Protein AF-A0A7C2GZI8-F1 (afdb_monomer_lite)

pLDDT: mean 91.55, std 10.83, range [41.81, 98.62]

Structure (mmCIF, N/CA/C/O backbone):
data_AF-A0A7C2GZI8-F1
#
_entry.id   AF-A0A7C2GZI8-F1
#
loop_
_atom_site.group_PDB
_atom_site.id
_atom_site.type_symbol
_atom_site.label_atom_id
_atom_site.label_alt_id
_atom_site.label_comp_id
_atom_site.label_asym_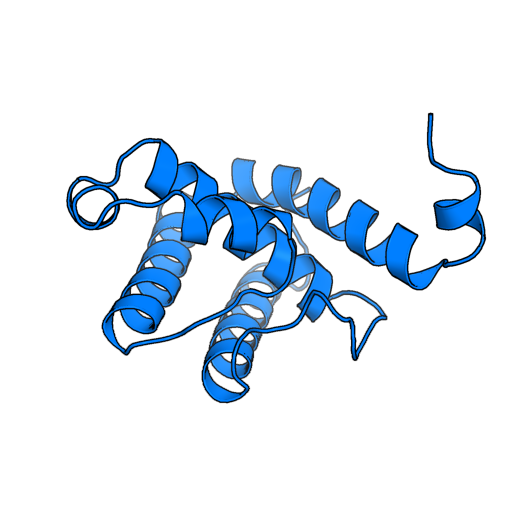id
_atom_site.label_entity_id
_atom_site.label_seq_id
_atom_site.pdbx_PDB_ins_code
_atom_site.Cartn_x
_atom_site.Cartn_y
_atom_site.Cartn_z
_atom_site.occupancy
_atom_site.B_iso_or_equiv
_atom_site.auth_seq_id
_atom_site.auth_comp_id
_atom_site.auth_asym_id
_atom_site.auth_atom_id
_atom_site.pdbx_PDB_model_num
ATOM 1 N N . MET A 1 1 ? 1.484 16.765 -18.007 1.00 41.81 1 MET A N 1
ATOM 2 C CA . MET A 1 1 ? 2.690 16.538 -18.825 1.00 41.81 1 MET A CA 1
ATOM 3 C C . MET A 1 1 ? 3.296 15.256 -18.277 1.00 41.81 1 MET A C 1
ATOM 5 O O . MET A 1 1 ? 3.624 15.247 -17.102 1.00 41.81 1 MET A O 1
ATOM 9 N N . LEU A 1 2 ? 3.247 14.149 -19.024 1.00 50.00 2 LEU A N 1
ATOM 10 C CA . LEU A 1 2 ? 3.944 12.918 -18.630 1.00 50.00 2 LEU A CA 1
ATOM 11 C C . LEU A 1 2 ? 5.432 13.176 -18.857 1.00 50.00 2 LEU A C 1
ATOM 13 O O . LEU A 1 2 ? 5.789 13.591 -19.959 1.00 50.00 2 LEU A O 1
ATOM 17 N N . ASP A 1 3 ? 6.240 13.007 -17.815 1.00 60.75 3 ASP A N 1
ATOM 18 C CA . ASP A 1 3 ? 7.681 13.250 -17.857 1.00 60.75 3 ASP A CA 1
ATOM 19 C C . ASP A 1 3 ? 8.340 12.425 -18.972 1.00 60.75 3 ASP A C 1
ATOM 21 O O . ASP A 1 3 ? 7.978 11.266 -19.194 1.00 60.75 3 ASP A O 1
ATOM 25 N N . GLU A 1 4 ? 9.306 13.006 -19.682 1.00 55.62 4 GLU A N 1
ATOM 26 C CA . GLU A 1 4 ? 10.031 12.326 -20.770 1.00 55.62 4 GLU A CA 1
ATOM 27 C C . GLU A 1 4 ? 10.778 11.078 -20.239 1.00 55.62 4 GLU A C 1
ATOM 29 O O . GLU A 1 4 ? 10.921 10.083 -20.949 1.00 55.62 4 GLU A O 1
ATOM 34 N N . GLU A 1 5 ? 11.146 11.075 -18.950 1.00 55.75 5 GLU A N 1
ATOM 35 C CA . GLU A 1 5 ? 11.684 9.916 -18.217 1.00 55.75 5 GLU A CA 1
ATOM 36 C C . GLU A 1 5 ? 10.671 8.774 -18.032 1.00 55.75 5 GLU A C 1
ATOM 38 O O . GLU A 1 5 ? 11.045 7.602 -18.007 1.00 55.75 5 GLU A O 1
ATOM 43 N N . LEU A 1 6 ? 9.369 9.063 -17.959 1.00 57.16 6 LEU A N 1
ATOM 44 C CA . LEU A 1 6 ? 8.350 8.020 -17.812 1.00 57.16 6 LEU A CA 1
ATOM 45 C C . LEU A 1 6 ? 8.157 7.225 -19.113 1.00 57.16 6 LEU A C 1
ATOM 47 O O . LEU A 1 6 ? 7.778 6.053 -19.081 1.00 57.16 6 LEU A O 1
ATOM 51 N N . ARG A 1 7 ? 8.442 7.843 -20.269 1.00 55.84 7 ARG A N 1
ATOM 52 C CA . ARG A 1 7 ? 8.412 7.163 -21.576 1.00 55.84 7 ARG A CA 1
ATOM 53 C C . ARG A 1 7 ? 9.538 6.145 -21.731 1.00 55.84 7 ARG A C 1
ATOM 55 O O . ARG A 1 7 ? 9.356 5.166 -22.451 1.00 55.84 7 ARG A O 1
ATOM 62 N N . SER A 1 8 ? 10.680 6.357 -21.076 1.00 64.75 8 SER A N 1
ATOM 63 C CA . SER A 1 8 ? 11.843 5.469 -21.180 1.00 64.75 8 SER A CA 1
ATOM 64 C C . SER A 1 8 ? 11.786 4.270 -20.224 1.00 64.75 8 SER A C 1
ATOM 66 O O . SER A 1 8 ? 12.569 3.334 -20.389 1.00 64.75 8 SER A O 1
ATOM 68 N N . SER A 1 9 ? 10.815 4.225 -19.298 1.00 78.38 9 SER A N 1
ATOM 69 C CA . SER A 1 9 ? 10.569 3.080 -18.410 1.00 78.38 9 SER A CA 1
ATOM 70 C C . SER A 1 9 ? 9.130 2.547 -18.532 1.00 78.38 9 SER A C 1
ATOM 72 O O . SER A 1 9 ? 8.252 2.901 -17.740 1.00 78.38 9 SER A O 1
ATOM 74 N N . PRO A 1 10 ? 8.863 1.626 -19.481 1.00 83.38 10 PRO A N 1
ATOM 75 C CA . PRO A 1 10 ? 7.547 1.002 -19.643 1.00 83.38 10 PRO A CA 1
ATOM 76 C C . PRO A 1 10 ? 7.016 0.333 -18.368 1.00 83.38 10 PRO A C 1
ATOM 78 O O . PRO A 1 10 ? 5.807 0.274 -18.155 1.00 83.38 10 PRO A O 1
ATOM 81 N N . GLY A 1 11 ? 7.912 -0.169 -17.512 1.00 86.44 11 GLY A N 1
ATOM 82 C CA . GLY A 1 11 ? 7.537 -0.762 -16.230 1.00 86.44 11 GLY A CA 1
ATOM 83 C C . GLY A 1 11 ? 7.021 0.266 -15.225 1.00 86.44 11 GLY A C 1
ATOM 84 O O . GLY A 1 11 ? 6.051 -0.012 -14.523 1.00 86.44 11 GLY A O 1
ATOM 85 N N . GLU A 1 12 ? 7.625 1.453 -15.192 1.00 87.81 12 GLU A N 1
ATOM 86 C CA . GLU A 1 12 ? 7.213 2.538 -14.300 1.00 87.81 12 GLU A CA 1
ATOM 87 C C . GLU A 1 12 ? 5.887 3.154 -14.749 1.00 87.81 12 GLU A C 1
ATOM 89 O O . GLU A 1 12 ? 4.970 3.328 -13.945 1.00 87.81 12 GLU A O 1
ATOM 94 N N . LEU A 1 13 ? 5.729 3.359 -16.060 1.00 88.88 13 LEU A N 1
ATOM 95 C CA . LEU A 1 13 ? 4.452 3.760 -16.642 1.00 88.88 13 LEU A CA 1
ATOM 96 C C . LEU A 1 13 ? 3.349 2.740 -16.325 1.00 88.88 13 LEU A C 1
ATOM 98 O O . LEU A 1 13 ? 2.252 3.130 -15.934 1.00 88.88 13 LEU A O 1
ATOM 102 N N . ALA A 1 14 ? 3.629 1.439 -16.459 1.00 89.56 14 ALA A N 1
ATOM 103 C CA . ALA A 1 14 ? 2.665 0.391 -16.131 1.00 89.56 14 ALA A CA 1
ATOM 10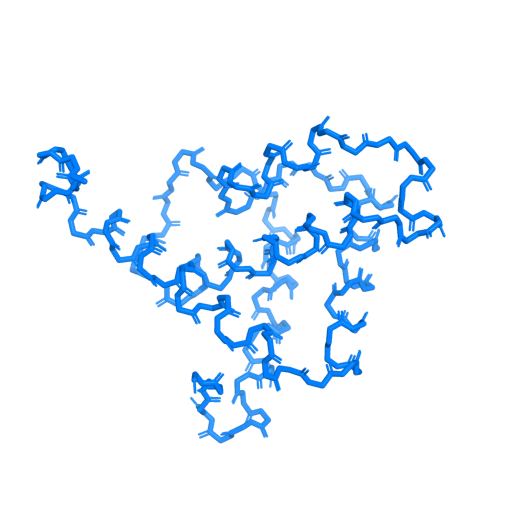4 C C . ALA A 1 14 ? 2.305 0.376 -14.637 1.00 89.56 14 ALA A C 1
ATOM 106 O O . ALA A 1 14 ? 1.138 0.182 -14.302 1.00 89.56 14 ALA A O 1
ATOM 107 N N . ARG A 1 15 ? 3.278 0.602 -13.742 1.00 92.62 15 ARG A N 1
ATOM 108 C CA . ARG A 1 15 ? 3.051 0.707 -12.292 1.00 92.62 15 ARG A CA 1
ATOM 109 C C . ARG A 1 15 ? 2.105 1.861 -11.967 1.00 92.62 15 ARG A C 1
ATOM 111 O O . ARG A 1 15 ? 1.107 1.636 -11.287 1.00 92.62 15 ARG A O 1
ATOM 118 N N . ILE A 1 16 ? 2.388 3.051 -12.496 1.00 91.94 16 ILE A N 1
ATOM 119 C CA . ILE A 1 16 ? 1.560 4.248 -12.299 1.00 91.94 16 ILE A CA 1
ATOM 120 C C . ILE A 1 16 ? 0.169 4.041 -12.904 1.00 91.94 16 ILE A C 1
ATOM 122 O O . ILE A 1 16 ? -0.832 4.245 -12.229 1.00 91.94 16 ILE A O 1
ATOM 126 N N . ALA A 1 17 ? 0.077 3.554 -14.142 1.00 93.25 17 ALA A N 1
ATOM 127 C CA . ALA A 1 17 ? -1.211 3.315 -14.789 1.00 93.25 17 ALA A CA 1
ATOM 128 C C . ALA A 1 17 ? -2.072 2.300 -14.021 1.00 93.25 17 ALA A C 1
ATOM 130 O O . ALA A 1 17 ? -3.271 2.515 -13.853 1.00 93.25 17 ALA A O 1
ATOM 131 N N . LEU A 1 18 ? -1.480 1.205 -13.530 1.00 94.69 18 LEU A N 1
ATOM 132 C CA . LEU A 1 18 ? -2.199 0.237 -12.704 1.00 94.69 18 LEU A CA 1
ATOM 133 C C . LEU A 1 18 ? -2.645 0.854 -11.380 1.00 94.69 18 LEU A C 1
ATOM 135 O O . LEU A 1 18 ? -3.797 0.659 -11.008 1.00 94.69 18 LEU A O 1
ATOM 139 N N . HIS A 1 19 ? -1.783 1.611 -10.701 1.00 96.38 19 HIS A N 1
ATOM 140 C CA . HIS A 1 19 ? -2.157 2.331 -9.485 1.00 96.38 19 HIS A CA 1
ATOM 141 C C . HIS A 1 19 ? -3.423 3.180 -9.714 1.00 96.38 19 HIS A C 1
ATOM 143 O O . HIS A 1 19 ? -4.431 2.984 -9.031 1.00 96.38 19 HIS A O 1
ATOM 149 N N . GLU A 1 20 ? -3.425 4.018 -10.755 1.00 96.50 20 GLU A N 1
ATOM 150 C CA . GLU A 1 20 ? -4.571 4.872 -11.092 1.00 96.50 20 GLU A CA 1
ATOM 151 C C . GLU A 1 20 ? -5.826 4.063 -11.458 1.00 96.50 20 GLU A C 1
ATOM 153 O O . GLU A 1 20 ? -6.935 4.385 -11.029 1.00 96.50 20 GLU A O 1
ATOM 158 N N . LEU A 1 21 ? -5.681 2.963 -12.206 1.00 95.31 21 LEU A N 1
ATOM 159 C CA . LEU A 1 21 ? -6.801 2.066 -12.514 1.00 95.31 21 LEU A CA 1
ATOM 160 C C . LEU A 1 21 ? -7.421 1.465 -11.244 1.00 95.31 21 LEU A C 1
ATOM 162 O O . LEU A 1 21 ? -8.643 1.326 -11.147 1.00 95.31 21 LEU A O 1
ATOM 166 N N . PHE A 1 22 ? -6.605 1.131 -10.245 1.00 96.25 22 PHE A N 1
ATOM 167 C CA . PHE A 1 22 ? -7.096 0.555 -8.998 1.00 96.25 22 PHE A CA 1
ATOM 168 C C . PHE A 1 22 ? -7.788 1.571 -8.080 1.00 96.25 22 PHE A C 1
ATOM 170 O O . PHE A 1 22 ? -8.610 1.147 -7.264 1.00 96.25 22 PHE A O 1
ATOM 177 N N . HIS A 1 23 ? -7.623 2.883 -8.278 1.00 97.62 23 HIS A N 1
ATOM 178 C CA . HIS A 1 23 ? -8.521 3.866 -7.659 1.00 97.62 23 HIS A CA 1
ATOM 179 C C . HIS A 1 23 ? -9.969 3.719 -8.153 1.00 97.62 23 HIS A C 1
ATOM 181 O O . HIS A 1 23 ? -10.908 3.801 -7.353 1.00 97.62 23 HIS A O 1
ATOM 187 N N . PHE A 1 24 ? -10.179 3.423 -9.442 1.00 95.81 24 PHE A N 1
ATOM 188 C CA . PHE A 1 24 ? -11.519 3.139 -9.973 1.00 95.81 24 PHE A CA 1
ATOM 189 C C . PHE A 1 24 ? -12.099 1.840 -9.402 1.00 95.81 24 PHE A C 1
ATOM 191 O O . PHE A 1 24 ? -13.301 1.776 -9.112 1.00 95.81 24 PHE A O 1
ATOM 198 N N . ALA A 1 25 ? -11.242 0.840 -9.170 1.00 95.06 25 ALA A N 1
ATOM 199 C CA . ALA A 1 25 ? -11.622 -0.382 -8.472 1.00 95.06 25 ALA A CA 1
ATOM 200 C C . ALA A 1 25 ? -12.011 -0.118 -7.021 1.00 95.06 25 ALA A C 1
ATOM 202 O O . ALA A 1 25 ? -13.071 -0.564 -6.573 1.00 95.06 25 ALA A O 1
ATOM 203 N N . TRP A 1 26 ? -11.214 0.676 -6.308 1.00 96.69 26 TRP A N 1
ATOM 204 C CA . TRP A 1 26 ? -11.461 1.032 -4.919 1.00 96.69 26 TRP A CA 1
ATOM 205 C C . TRP A 1 26 ? -12.854 1.631 -4.725 1.00 96.69 26 TRP A C 1
ATOM 207 O O . TRP A 1 26 ? -13.601 1.181 -3.850 1.00 96.69 26 TRP A O 1
ATOM 217 N N . VAL A 1 27 ? -13.262 2.587 -5.570 1.00 95.69 27 VAL A N 1
ATOM 218 C CA . VAL A 1 27 ? -14.582 3.238 -5.458 1.00 95.69 27 VAL A CA 1
ATOM 219 C C . VAL A 1 27 ? -15.763 2.302 -5.759 1.00 95.69 27 VAL A C 1
ATOM 221 O O . VAL A 1 27 ? -16.861 2.548 -5.258 1.00 95.69 27 VAL A O 1
ATOM 224 N N . ARG A 1 28 ? -15.539 1.193 -6.475 1.00 94.12 28 ARG A N 1
ATOM 225 C CA . ARG A 1 28 ? -16.550 0.164 -6.793 1.00 94.12 28 ARG A CA 1
ATOM 226 C C . ARG A 1 28 ? -16.569 -1.022 -5.828 1.00 94.12 28 ARG A C 1
ATOM 228 O O . ARG A 1 28 ? -17.503 -1.823 -5.860 1.00 94.12 28 ARG A O 1
ATOM 235 N N . MET A 1 29 ? -15.565 -1.149 -4.963 1.00 93.88 29 MET A N 1
ATOM 236 C CA . MET A 1 29 ? -15.565 -2.150 -3.897 1.00 93.88 29 MET A CA 1
ATOM 237 C C . MET A 1 29 ? -16.698 -1.903 -2.901 1.00 93.88 29 MET A C 1
ATOM 239 O O . MET A 1 29 ? -16.999 -0.766 -2.526 1.00 93.88 29 MET A O 1
ATOM 243 N N . SER A 1 30 ? -17.278 -2.993 -2.410 1.00 94.19 30 SER A N 1
ATOM 244 C CA . SER A 1 30 ? -18.205 -2.963 -1.287 1.00 94.19 30 SER A CA 1
ATOM 245 C C . SER A 1 30 ? -17.508 -2.457 -0.020 1.00 94.19 30 SER A C 1
ATOM 247 O O . SER A 1 30 ? -16.298 -2.610 0.179 1.00 94.19 30 SER A O 1
ATOM 249 N N . ASN A 1 31 ? -18.297 -1.915 0.909 1.00 94.81 31 ASN A N 1
ATOM 250 C CA . ASN A 1 31 ? -17.782 -1.516 2.220 1.00 94.81 31 ASN A CA 1
ATOM 251 C C . ASN A 1 31 ? -17.156 -2.690 2.985 1.00 94.81 31 ASN A C 1
ATOM 253 O O . ASN A 1 31 ? -16.243 -2.476 3.780 1.00 94.81 31 ASN A O 1
ATOM 257 N N . GLN A 1 32 ? -17.630 -3.919 2.754 1.00 95.62 32 GLN A N 1
ATOM 258 C CA . GLN A 1 32 ? -17.073 -5.107 3.390 1.00 95.62 32 GLN A CA 1
ATOM 259 C C . GLN A 1 32 ? -15.660 -5.409 2.885 1.00 95.62 32 GLN A C 1
ATOM 261 O O . GLN A 1 32 ? -14.762 -5.620 3.696 1.00 95.62 32 GLN A O 1
ATOM 266 N N . GLU A 1 33 ? -15.442 -5.360 1.571 1.00 96.06 33 GLU A N 1
ATOM 267 C CA . GLU A 1 33 ? -14.118 -5.572 0.978 1.00 96.06 33 GLU A CA 1
ATOM 268 C C . GLU A 1 33 ? -13.130 -4.501 1.457 1.00 96.06 33 GLU A C 1
ATOM 270 O O . GLU A 1 33 ? -12.060 -4.845 1.960 1.00 96.06 33 GLU A O 1
ATOM 275 N N . ARG A 1 34 ? -13.518 -3.216 1.420 1.00 97.31 34 ARG A N 1
ATOM 276 C CA . ARG A 1 34 ? -12.663 -2.122 1.919 1.00 97.31 34 ARG A CA 1
ATOM 277 C C . ARG A 1 34 ? -12.294 -2.302 3.389 1.00 97.31 34 ARG A C 1
ATOM 279 O O . ARG A 1 34 ? -11.139 -2.108 3.750 1.00 97.31 34 ARG A O 1
ATOM 286 N N . ARG A 1 35 ? -13.253 -2.698 4.235 1.00 97.00 35 ARG A N 1
ATOM 287 C CA . ARG A 1 35 ? -12.995 -2.975 5.657 1.00 97.00 35 ARG A CA 1
ATOM 288 C C . ARG A 1 35 ? -12.072 -4.171 5.860 1.00 97.00 35 ARG A C 1
ATOM 290 O O . ARG A 1 35 ? -11.247 -4.133 6.762 1.00 97.00 35 ARG A O 1
ATOM 297 N N . SER A 1 36 ? -12.185 -5.210 5.034 1.00 98.06 36 SER A N 1
ATOM 298 C CA . SER A 1 36 ? -11.292 -6.370 5.131 1.00 98.06 36 SER A CA 1
ATOM 299 C C . SER A 1 36 ? -9.845 -6.022 4.759 1.00 98.06 36 SER A C 1
ATOM 301 O O . SER A 1 36 ? -8.925 -6.468 5.440 1.00 98.06 36 SER A O 1
ATOM 303 N N . TRP A 1 37 ? -9.643 -5.168 3.747 1.00 98.44 37 TRP A N 1
ATOM 304 C CA . TRP A 1 37 ? -8.322 -4.629 3.415 1.00 98.44 37 TRP A CA 1
ATOM 305 C C . TRP A 1 37 ? -7.785 -3.729 4.533 1.00 98.44 37 TRP A C 1
ATOM 307 O O . TRP A 1 37 ? -6.652 -3.882 4.979 1.00 98.44 37 TRP A O 1
ATOM 317 N N . GLU A 1 38 ? -8.626 -2.825 5.037 1.00 98.44 38 GLU A N 1
ATOM 318 C CA . GLU A 1 38 ? -8.291 -1.941 6.153 1.00 98.44 38 GLU A CA 1
ATOM 319 C C . GLU A 1 38 ? -7.840 -2.722 7.394 1.00 98.44 38 GLU A C 1
ATOM 321 O O . GLU A 1 38 ? -6.869 -2.343 8.044 1.00 98.44 38 GLU A O 1
ATOM 326 N N . GLU A 1 39 ? -8.522 -3.820 7.715 1.00 98.19 39 GLU A N 1
ATOM 327 C CA . GLU A 1 39 ? -8.165 -4.673 8.844 1.00 98.19 39 GLU A CA 1
ATOM 328 C C . GLU A 1 39 ? -6.848 -5.420 8.620 1.00 98.19 39 GLU A C 1
ATOM 330 O O . GLU A 1 39 ? -6.043 -5.528 9.542 1.00 98.19 39 GLU A O 1
ATOM 335 N N . LEU A 1 40 ? -6.583 -5.893 7.397 1.00 98.56 40 LEU A N 1
ATOM 336 C CA . LEU A 1 40 ? -5.286 -6.471 7.050 1.00 98.56 40 LEU A CA 1
ATOM 337 C C . LEU A 1 40 ? -4.156 -5.468 7.315 1.00 98.56 40 LEU A C 1
ATOM 339 O O . LEU A 1 40 ? -3.232 -5.777 8.064 1.00 98.56 40 LEU A O 1
ATOM 343 N N . VAL A 1 41 ? -4.257 -4.262 6.755 1.00 98.06 41 VAL A N 1
ATOM 344 C CA . VAL A 1 41 ? -3.227 -3.225 6.905 1.00 98.06 41 VAL A CA 1
ATOM 345 C C . VAL A 1 41 ? -3.082 -2.794 8.367 1.00 98.06 41 VAL A C 1
ATOM 347 O O . VAL A 1 41 ? -1.964 -2.678 8.866 1.00 98.06 41 VAL A O 1
ATOM 350 N N . ARG A 1 42 ? -4.193 -2.630 9.098 1.00 97.75 42 ARG A N 1
ATOM 351 C CA . ARG A 1 42 ? -4.167 -2.320 10.535 1.00 97.75 42 ARG A CA 1
ATOM 352 C C . ARG A 1 42 ? -3.384 -3.364 11.325 1.00 97.75 42 ARG A C 1
ATOM 354 O O . ARG A 1 42 ? -2.523 -2.987 12.115 1.00 97.75 42 ARG A O 1
ATOM 361 N N . ARG A 1 43 ? -3.659 -4.656 11.118 1.00 97.62 43 ARG A N 1
ATOM 362 C CA . ARG A 1 43 ? -2.940 -5.739 11.809 1.00 97.62 43 ARG A CA 1
ATOM 363 C C . ARG A 1 43 ? -1.449 -5.722 11.492 1.00 97.62 43 ARG A C 1
ATOM 365 O O . ARG A 1 43 ? -0.654 -5.898 12.406 1.00 97.62 43 ARG A O 1
ATOM 372 N N . GLN A 1 44 ? -1.079 -5.471 10.236 1.00 97.88 44 GLN A N 1
ATOM 373 C CA . GLN A 1 44 ? 0.325 -5.369 9.831 1.00 97.88 44 GLN A CA 1
ATOM 374 C C . GLN A 1 44 ? 1.034 -4.225 10.561 1.00 97.88 44 GLN A C 1
ATOM 376 O O . GLN A 1 44 ? 2.082 -4.445 11.163 1.00 97.88 44 GLN A O 1
ATOM 381 N N . LEU A 1 45 ? 0.440 -3.028 10.593 1.00 95.88 45 LEU A N 1
ATOM 382 C CA . LEU A 1 45 ? 1.018 -1.888 11.311 1.00 95.88 45 LEU A CA 1
ATOM 383 C C . LEU A 1 45 ? 1.117 -2.132 12.822 1.00 95.88 45 LEU A C 1
ATOM 385 O O . LEU A 1 45 ? 2.137 -1.814 13.426 1.00 95.88 45 LEU A O 1
ATOM 389 N N . LEU A 1 46 ? 0.095 -2.739 13.436 1.00 95.19 46 LEU A N 1
ATOM 390 C CA . LEU A 1 46 ? 0.132 -3.118 14.856 1.00 95.19 46 LEU A CA 1
ATOM 391 C C . LEU A 1 46 ? 1.216 -4.163 15.156 1.00 95.19 46 LEU A C 1
ATOM 393 O O . LEU A 1 46 ? 1.782 -4.156 16.245 1.00 95.19 46 LEU A O 1
ATOM 397 N N . ALA A 1 47 ? 1.520 -5.036 14.195 1.00 96.25 47 ALA A N 1
ATOM 398 C CA . ALA A 1 47 ? 2.599 -6.015 14.279 1.00 96.25 47 ALA A CA 1
ATOM 399 C C . ALA A 1 47 ? 3.987 -5.436 13.934 1.00 96.25 47 ALA A C 1
ATOM 401 O O . ALA A 1 47 ? 4.965 -6.181 13.910 1.00 96.25 47 ALA A O 1
ATOM 402 N N . GLY A 1 48 ? 4.088 -4.126 13.680 1.00 95.38 48 GLY A N 1
ATOM 403 C CA . GLY A 1 48 ? 5.351 -3.444 1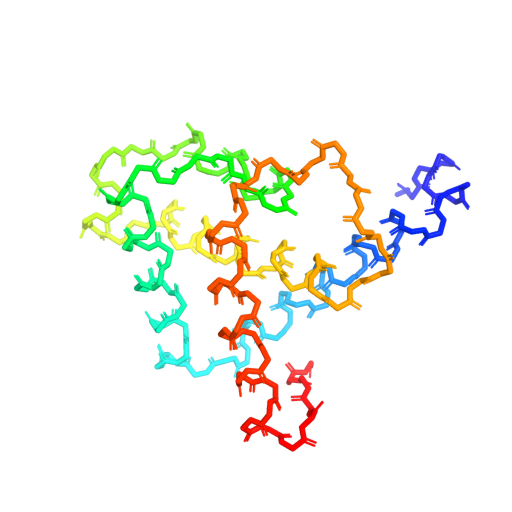3.406 1.00 95.38 48 GLY A CA 1
ATOM 404 C C . GLY A 1 48 ? 5.796 -3.486 11.944 1.00 95.38 48 GLY A C 1
ATOM 405 O O . GLY A 1 48 ? 6.983 -3.325 11.675 1.00 95.38 48 GLY A O 1
ATOM 406 N N . ALA A 1 49 ? 4.879 -3.703 10.994 1.00 95.69 49 ALA A N 1
ATOM 407 C CA . ALA A 1 49 ? 5.196 -3.546 9.578 1.00 95.69 49 ALA A CA 1
ATOM 408 C C . ALA A 1 49 ? 5.705 -2.130 9.280 1.00 95.69 49 ALA A C 1
ATOM 410 O O . ALA A 1 49 ? 5.125 -1.138 9.725 1.00 95.69 49 ALA A O 1
ATOM 411 N N . SER A 1 50 ? 6.776 -2.061 8.492 1.00 93.44 50 SER A N 1
ATOM 412 C CA . SER A 1 50 ? 7.378 -0.818 8.020 1.00 93.44 50 SER A CA 1
ATOM 413 C C . SER A 1 50 ? 7.533 -0.836 6.504 1.00 93.44 50 SER A C 1
ATOM 415 O O . SER A 1 50 ? 7.640 -1.908 5.900 1.00 93.44 50 SER A O 1
ATOM 417 N N . GLY A 1 51 ? 7.528 0.353 5.905 1.00 96.62 51 GLY A N 1
ATOM 418 C CA . GLY A 1 51 ? 7.569 0.526 4.461 1.00 96.62 51 GLY A CA 1
ATOM 419 C C . GLY A 1 51 ? 6.244 0.208 3.767 1.00 96.62 51 GLY A C 1
ATOM 420 O O . GLY A 1 51 ? 5.289 -0.293 4.363 1.00 96.62 51 GLY A O 1
ATOM 421 N N . GLU A 1 52 ? 6.195 0.491 2.473 1.00 97.94 52 GLU A N 1
ATOM 422 C CA . GLU A 1 52 ? 5.032 0.307 1.615 1.00 97.94 52 GLU A CA 1
ATOM 423 C C . GLU A 1 52 ? 5.416 -0.272 0.242 1.00 97.94 52 GLU A C 1
ATOM 425 O O . GLU A 1 52 ? 6.552 -0.677 -0.018 1.00 97.94 52 GLU A O 1
ATOM 430 N N . LEU A 1 53 ? 4.416 -0.429 -0.627 1.00 97.56 53 LEU A N 1
ATOM 431 C CA . LEU A 1 53 ? 4.575 -0.946 -1.992 1.00 97.56 53 LEU A CA 1
ATOM 432 C C . LEU A 1 53 ? 4.552 0.158 -3.061 1.00 97.56 53 LEU A C 1
ATOM 434 O O . LEU A 1 53 ? 4.437 -0.142 -4.248 1.00 97.56 53 LEU A O 1
ATOM 438 N N . GLY A 1 54 ? 4.671 1.414 -2.644 1.00 96.12 54 GLY A N 1
ATOM 439 C CA . GLY A 1 54 ? 4.723 2.586 -3.507 1.00 96.12 54 GLY A CA 1
ATOM 440 C C . GLY A 1 54 ? 4.834 3.869 -2.684 1.00 96.12 54 GLY A C 1
ATOM 441 O O . GLY A 1 54 ? 4.533 3.895 -1.486 1.00 96.12 54 GLY A O 1
ATOM 442 N N . TRP A 1 55 ? 5.304 4.945 -3.318 1.00 94.69 55 TRP A N 1
ATOM 443 C CA . TRP A 1 55 ? 5.518 6.221 -2.625 1.00 94.69 55 TRP A CA 1
ATOM 444 C C . TRP A 1 55 ? 4.228 6.885 -2.151 1.00 94.69 55 TRP A C 1
ATOM 446 O O . TRP A 1 55 ? 4.238 7.579 -1.134 1.00 94.69 55 TRP A O 1
ATOM 456 N N . SER A 1 56 ? 3.116 6.674 -2.854 1.00 95.44 56 SER A N 1
ATOM 457 C CA . SER A 1 56 ? 1.841 7.306 -2.511 1.00 95.44 56 SER A CA 1
ATOM 458 C C . SER A 1 56 ? 1.332 6.846 -1.135 1.00 95.44 56 SER A C 1
ATOM 460 O O . SER A 1 56 ? 0.897 7.675 -0.320 1.00 95.44 56 SER A O 1
ATOM 462 N N . ALA A 1 57 ? 1.451 5.545 -0.849 1.00 97.88 57 ALA A N 1
ATOM 463 C CA . ALA A 1 57 ? 1.124 4.947 0.432 1.00 97.88 57 ALA A CA 1
ATOM 464 C C . ALA A 1 57 ? 2.184 5.272 1.486 1.00 97.88 57 ALA A C 1
ATOM 466 O O . ALA A 1 57 ? 1.811 5.649 2.596 1.00 97.88 57 ALA A O 1
ATOM 467 N N . GLU A 1 58 ? 3.477 5.202 1.143 1.00 97.88 58 GLU A N 1
ATOM 468 C CA . GLU A 1 58 ? 4.588 5.515 2.058 1.00 97.88 58 GLU A CA 1
ATOM 469 C C . GLU A 1 58 ? 4.452 6.937 2.627 1.00 97.88 58 GLU A C 1
ATOM 471 O O . GLU A 1 58 ? 4.469 7.140 3.840 1.00 97.88 58 GLU A O 1
ATOM 476 N N . GLN A 1 59 ? 4.214 7.935 1.771 1.00 97.31 59 GLN A N 1
ATOM 477 C CA . GLN A 1 59 ? 4.034 9.323 2.206 1.00 97.31 59 GLN A CA 1
ATOM 478 C C . GLN A 1 59 ? 2.850 9.487 3.162 1.00 97.31 59 GLN A C 1
ATOM 480 O O . GLN A 1 59 ? 2.921 10.255 4.125 1.00 97.31 59 GLN A O 1
ATOM 485 N N . ARG A 1 60 ? 1.750 8.766 2.919 1.00 98.00 60 ARG A N 1
ATOM 486 C CA . ARG A 1 60 ? 0.576 8.829 3.793 1.00 98.00 60 ARG A CA 1
ATOM 487 C C . ARG A 1 60 ? 0.802 8.086 5.098 1.00 98.00 60 ARG A C 1
ATOM 489 O O . ARG A 1 60 ? 0.376 8.609 6.122 1.00 98.00 60 ARG A O 1
ATOM 496 N N . LEU A 1 61 ? 1.500 6.949 5.072 1.00 97.38 61 LEU A N 1
ATOM 497 C CA . LEU A 1 61 ? 1.924 6.215 6.264 1.00 97.38 61 LEU A CA 1
ATOM 498 C C . LEU A 1 61 ? 2.754 7.116 7.182 1.00 97.38 61 LEU A C 1
ATOM 500 O O . LEU A 1 61 ? 2.424 7.260 8.356 1.00 97.38 61 LEU A O 1
ATOM 504 N N . LEU A 1 62 ? 3.762 7.797 6.629 1.00 96.56 62 LEU A N 1
ATOM 505 C CA . LEU A 1 62 ? 4.620 8.731 7.368 1.00 96.56 62 LEU A CA 1
ATOM 506 C C . LEU A 1 62 ? 3.854 9.941 7.935 1.00 96.56 62 LEU A C 1
ATOM 508 O O . LEU A 1 62 ? 4.262 10.519 8.940 1.00 96.56 62 LEU A O 1
ATOM 512 N N . ALA A 1 63 ? 2.736 10.329 7.315 1.00 96.25 63 ALA A N 1
ATOM 513 C CA . ALA A 1 63 ? 1.887 11.431 7.770 1.00 96.25 63 ALA A CA 1
ATOM 514 C C . ALA A 1 63 ? 0.814 11.021 8.804 1.00 96.25 63 ALA A C 1
ATOM 516 O O . ALA A 1 63 ? 0.094 11.897 9.322 1.00 96.25 63 ALA A O 1
ATOM 517 N N . LEU A 1 64 ? 0.668 9.719 9.088 1.00 96.44 64 LEU A N 1
ATOM 518 C CA . LEU A 1 64 ? -0.268 9.218 10.092 1.00 96.44 64 LEU A CA 1
ATOM 519 C C . LEU A 1 64 ? 0.195 9.575 11.501 1.00 96.44 64 LEU A C 1
ATOM 521 O O . LEU A 1 64 ? 1.366 9.485 11.860 1.00 96.44 64 LEU A O 1
ATOM 525 N N . ARG A 1 65 ? -0.774 9.927 12.340 1.00 94.88 65 ARG A N 1
ATOM 526 C CA . ARG A 1 65 ? -0.603 10.017 13.788 1.00 94.88 65 ARG A CA 1
ATOM 527 C C . ARG A 1 65 ? -1.170 8.755 14.435 1.00 94.88 65 ARG A C 1
ATOM 529 O O . ARG A 1 65 ? -2.140 8.204 13.915 1.00 94.88 65 ARG A O 1
ATOM 536 N N . PRO A 1 66 ? -0.689 8.351 15.623 1.00 89.69 66 PRO A N 1
ATOM 537 C CA . PRO A 1 66 ? -1.205 7.165 16.313 1.00 89.69 66 PRO A CA 1
ATOM 538 C C . PRO A 1 66 ? -2.738 7.138 16.478 1.00 89.69 66 PRO A C 1
ATOM 540 O O . PRO A 1 66 ? -3.364 6.088 16.356 1.00 89.69 66 PRO A O 1
ATOM 543 N N . ALA A 1 67 ? -3.366 8.299 16.694 1.00 93.19 67 ALA A N 1
ATOM 544 C CA . ALA A 1 67 ? -4.819 8.411 16.842 1.00 93.19 67 ALA A CA 1
ATOM 545 C C . ALA A 1 67 ? -5.609 8.196 15.532 1.00 93.19 67 ALA A C 1
ATOM 547 O O . ALA A 1 67 ? -6.784 7.828 15.589 1.00 93.19 67 ALA A O 1
ATOM 548 N N . ASP A 1 68 ? -4.992 8.405 14.361 1.00 95.81 68 ASP A N 1
ATOM 549 C CA . ASP A 1 68 ? -5.676 8.345 13.063 1.00 95.81 68 ASP A CA 1
ATOM 550 C C . ASP A 1 68 ? -6.230 6.942 12.775 1.00 95.81 68 ASP A C 1
ATOM 552 O O . ASP A 1 68 ? -7.363 6.810 12.302 1.00 95.81 68 ASP A O 1
ATOM 556 N N . THR A 1 69 ? -5.466 5.900 13.121 1.00 92.50 69 THR A N 1
ATOM 557 C CA . THR A 1 69 ? -5.832 4.490 12.916 1.00 92.50 69 THR A CA 1
ATOM 558 C C . THR A 1 69 ? -7.047 4.079 13.747 1.00 92.50 69 THR A C 1
ATOM 560 O O . THR A 1 69 ? -7.943 3.402 13.238 1.00 92.50 69 THR A O 1
ATOM 563 N N . GLY A 1 70 ? -7.100 4.502 15.017 1.00 90.19 70 GLY A N 1
ATOM 564 C CA . GLY A 1 70 ? -8.189 4.168 15.942 1.00 90.19 70 GLY A CA 1
ATOM 565 C C . GLY A 1 70 ? -9.472 4.957 15.673 1.00 90.19 70 GLY A C 1
ATOM 566 O O . GLY A 1 70 ? -10.565 4.401 15.721 1.00 90.19 70 GLY A O 1
ATOM 567 N N . GLN A 1 71 ? -9.350 6.239 15.320 1.00 93.56 71 GLN A N 1
ATOM 568 C CA . GLN A 1 71 ? -10.496 7.099 14.990 1.00 93.56 71 GLN A CA 1
ATOM 569 C C . GLN A 1 71 ? -10.986 6.919 13.551 1.00 93.56 71 GLN A C 1
ATOM 571 O O . GLN A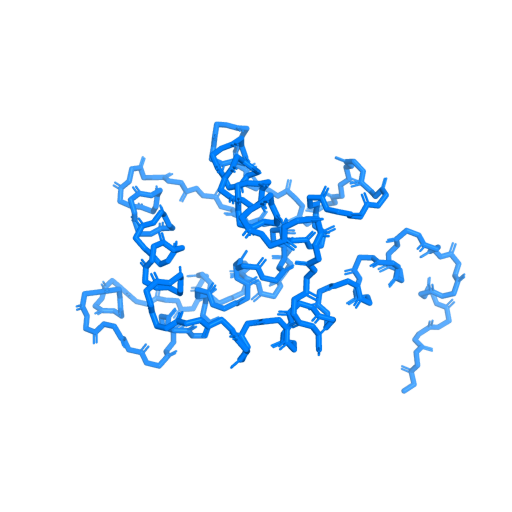 1 71 ? -11.972 7.538 13.143 1.00 93.56 71 GLN A O 1
ATOM 576 N N . ARG A 1 72 ? -10.279 6.105 12.760 1.00 95.00 72 ARG A N 1
ATOM 577 C CA . ARG A 1 72 ? -10.541 5.904 11.337 1.00 95.00 72 ARG A CA 1
ATOM 578 C C . ARG A 1 72 ? -10.651 7.242 10.597 1.00 95.00 72 ARG A C 1
ATOM 580 O O . ARG A 1 72 ? -11.604 7.486 9.842 1.00 95.00 72 ARG A O 1
ATOM 587 N N . SER A 1 73 ? -9.691 8.128 10.862 1.00 97.31 73 SER A N 1
ATOM 588 C CA . SER A 1 73 ? -9.696 9.505 10.368 1.00 97.31 73 SER A CA 1
ATOM 589 C C . SER A 1 73 ? -9.642 9.562 8.838 1.00 97.31 73 SER A C 1
ATOM 591 O O . SER A 1 73 ? -9.461 8.556 8.147 1.00 97.31 73 SER A O 1
ATOM 593 N N . ARG A 1 74 ? -9.796 10.763 8.271 1.00 97.44 74 ARG A N 1
ATOM 594 C CA . ARG A 1 74 ? -9.629 10.954 6.825 1.00 97.44 74 ARG A CA 1
ATOM 595 C C . ARG A 1 74 ? -8.247 10.485 6.350 1.00 97.44 74 ARG A C 1
ATOM 597 O O . ARG A 1 74 ? -8.191 9.751 5.371 1.00 97.44 74 ARG A O 1
ATOM 604 N N . ARG A 1 75 ? -7.182 10.831 7.082 1.00 97.88 75 ARG A N 1
ATOM 605 C CA . ARG A 1 75 ? -5.801 10.440 6.752 1.00 97.88 75 ARG A CA 1
ATOM 606 C C . ARG A 1 75 ? -5.630 8.928 6.734 1.00 97.88 75 ARG A C 1
ATOM 608 O O . ARG A 1 75 ? -5.040 8.393 5.805 1.00 97.88 75 ARG A O 1
ATOM 615 N N . TRP A 1 76 ? -6.215 8.240 7.716 1.00 98.12 76 TRP A N 1
ATOM 616 C CA . TRP A 1 76 ? -6.220 6.780 7.751 1.00 98.12 76 TRP A CA 1
ATOM 617 C C . TRP A 1 76 ? -6.909 6.182 6.522 1.00 98.12 76 TRP A C 1
ATOM 619 O O . TRP A 1 76 ? -6.359 5.303 5.870 1.00 98.12 76 TRP A O 1
ATOM 629 N N . ARG A 1 77 ? -8.095 6.681 6.158 1.00 97.88 77 ARG A N 1
ATOM 630 C CA . ARG A 1 77 ? -8.828 6.171 4.987 1.00 97.88 77 ARG A CA 1
ATOM 631 C C . ARG A 1 77 ? -8.099 6.433 3.669 1.00 97.88 77 ARG A C 1
ATOM 633 O O . ARG A 1 77 ? -8.158 5.586 2.784 1.00 97.88 77 ARG A O 1
ATOM 640 N N . GLU A 1 78 ? -7.437 7.582 3.544 1.00 98.25 78 GLU A N 1
ATOM 641 C CA . GLU A 1 78 ? -6.595 7.909 2.388 1.00 98.25 78 GLU A CA 1
ATOM 642 C C . GLU A 1 78 ? -5.388 6.970 2.319 1.00 98.25 78 GLU A C 1
ATOM 644 O O . GLU A 1 78 ? -5.172 6.355 1.283 1.00 98.25 78 GLU A O 1
ATOM 649 N N . TYR A 1 79 ? -4.667 6.771 3.427 1.00 98.56 79 TYR A N 1
ATOM 650 C CA . TYR A 1 79 ? -3.568 5.805 3.497 1.00 98.56 79 TYR A CA 1
ATOM 651 C C . TYR A 1 79 ? -4.012 4.391 3.097 1.00 98.56 79 TYR A C 1
ATOM 653 O O . TYR A 1 79 ? -3.373 3.761 2.264 1.00 98.56 79 TYR A O 1
ATOM 661 N N . VAL A 1 80 ? -5.130 3.904 3.638 1.00 98.50 80 VAL A N 1
ATOM 662 C CA . VAL A 1 80 ? -5.651 2.563 3.332 1.00 98.50 80 VAL A CA 1
ATOM 663 C C . VAL A 1 80 ? -5.972 2.411 1.839 1.00 98.50 80 VAL A C 1
ATOM 665 O O . VAL A 1 80 ? -5.702 1.355 1.267 1.00 98.50 80 VAL A O 1
ATOM 668 N N . CYS A 1 81 ? -6.524 3.455 1.210 1.00 98.50 81 CYS A N 1
ATOM 669 C CA . CYS A 1 81 ? -6.793 3.488 -0.228 1.00 98.50 81 CYS A CA 1
ATOM 670 C C . CYS A 1 81 ? -5.500 3.439 -1.052 1.00 98.50 81 CYS A C 1
ATOM 672 O O . CYS A 1 81 ? -5.398 2.617 -1.958 1.00 98.50 81 CYS A O 1
ATOM 674 N N . GLU A 1 82 ? -4.507 4.271 -0.737 1.00 98.56 82 GLU A N 1
ATOM 675 C CA . GLU A 1 82 ? -3.231 4.239 -1.467 1.00 98.56 82 GLU A CA 1
ATOM 676 C C . GLU A 1 82 ? -2.490 2.928 -1.266 1.00 98.56 82 GLU A C 1
ATOM 678 O O . GLU A 1 82 ? -2.004 2.337 -2.220 1.00 98.56 82 GLU A O 1
ATOM 683 N N . SER A 1 83 ? -2.469 2.424 -0.031 1.00 98.56 83 SER A N 1
ATOM 684 C CA . SER A 1 83 ? -1.862 1.141 0.306 1.00 98.56 83 SER A CA 1
ATOM 685 C C . SER A 1 83 ? -2.456 0.012 -0.541 1.00 98.56 83 SER A C 1
ATOM 687 O O . SER A 1 83 ? -1.727 -0.861 -1.014 1.00 98.56 83 SER A O 1
ATOM 689 N N . PHE A 1 84 ? -3.771 0.051 -0.795 1.00 98.62 84 PHE A N 1
ATOM 690 C CA . PHE A 1 84 ? -4.437 -0.861 -1.726 1.00 98.62 84 PHE A CA 1
ATOM 691 C C . PHE A 1 84 ? -3.964 -0.673 -3.172 1.00 98.62 84 PHE A C 1
ATOM 693 O O . PHE A 1 84 ? -3.602 -1.657 -3.820 1.00 98.62 84 PHE A O 1
ATOM 700 N N . CYS A 1 85 ? -3.962 0.562 -3.676 1.00 98.25 85 CYS A N 1
ATOM 701 C CA . CYS A 1 85 ? -3.648 0.857 -5.077 1.00 98.25 85 CYS A CA 1
ATOM 702 C C . CYS A 1 85 ? -2.178 0.552 -5.407 1.00 98.25 85 CYS A C 1
ATOM 704 O O . CYS A 1 85 ? -1.902 -0.124 -6.399 1.00 98.25 85 CYS A O 1
ATOM 706 N N . ASP A 1 86 ? -1.248 0.919 -4.524 1.00 98.06 86 ASP A N 1
ATOM 707 C CA . ASP A 1 86 ? 0.173 0.570 -4.621 1.00 98.06 86 ASP A CA 1
ATOM 708 C C . ASP A 1 86 ? 0.389 -0.947 -4.557 1.00 98.06 86 ASP A C 1
ATOM 710 O O . ASP A 1 86 ? 1.102 -1.522 -5.385 1.00 98.06 86 ASP A O 1
ATOM 714 N N . ALA A 1 87 ? -0.277 -1.639 -3.624 1.00 98.06 87 ALA A N 1
ATOM 715 C CA . ALA A 1 87 ? -0.178 -3.093 -3.535 1.00 98.06 87 ALA A CA 1
ATOM 716 C C . ALA A 1 87 ? -0.726 -3.793 -4.786 1.00 98.06 87 ALA A C 1
ATOM 718 O O . ALA A 1 87 ? -0.169 -4.806 -5.217 1.00 98.06 87 ALA A O 1
ATOM 719 N N . ALA A 1 88 ? -1.794 -3.268 -5.385 1.00 96.19 88 ALA A N 1
ATOM 720 C CA . ALA A 1 88 ? -2.347 -3.784 -6.627 1.00 96.19 88 ALA A CA 1
ATOM 721 C C . ALA A 1 88 ? -1.412 -3.528 -7.819 1.00 96.19 88 ALA A C 1
ATOM 723 O O . ALA A 1 88 ? -1.143 -4.462 -8.581 1.00 96.19 88 ALA A O 1
ATOM 724 N N . GLY A 1 89 ? -0.845 -2.321 -7.928 1.00 95.31 89 GLY A N 1
ATOM 725 C CA . GLY A 1 89 ? 0.180 -1.980 -8.916 1.00 95.31 89 GLY A CA 1
ATOM 726 C C . GLY A 1 89 ? 1.401 -2.898 -8.828 1.00 95.31 89 GLY A C 1
ATOM 727 O O . GLY A 1 89 ? 1.859 -3.425 -9.841 1.00 95.31 89 GLY A O 1
ATOM 728 N N . TRP A 1 90 ? 1.868 -3.200 -7.615 1.00 96.06 90 TRP A N 1
ATOM 729 C CA . TRP A 1 90 ? 2.926 -4.186 -7.378 1.00 96.06 90 TRP A CA 1
ATOM 730 C C . TRP A 1 90 ? 2.507 -5.627 -7.727 1.00 96.06 90 TRP A C 1
ATOM 732 O O . TRP A 1 90 ? 3.282 -6.388 -8.311 1.00 96.06 90 TRP A O 1
ATOM 742 N N . CYS A 1 91 ? 1.290 -6.037 -7.358 1.00 95.38 91 CYS A N 1
ATOM 743 C CA . CYS A 1 91 ? 0.825 -7.419 -7.506 1.00 95.38 91 CYS A CA 1
ATOM 744 C C . CYS A 1 91 ? 0.571 -7.804 -8.971 1.00 95.38 91 CYS A C 1
ATOM 746 O O . CYS A 1 91 ? 0.947 -8.905 -9.393 1.00 95.38 91 CYS A O 1
ATOM 748 N N . PHE A 1 92 ? -0.073 -6.907 -9.724 1.00 92.62 92 PHE A N 1
ATOM 749 C CA . PHE A 1 92 ? -0.516 -7.132 -11.102 1.00 92.62 92 PHE A CA 1
ATOM 750 C C . PHE A 1 92 ? 0.399 -6.485 -12.150 1.00 92.62 92 PHE A C 1
ATOM 752 O O . PHE A 1 92 ? 0.263 -6.778 -13.336 1.00 92.62 92 PHE A O 1
ATOM 759 N N . GLY A 1 93 ? 1.346 -5.646 -11.727 1.00 90.88 93 GLY A N 1
ATOM 760 C CA . GLY A 1 93 ? 2.350 -5.046 -12.598 1.00 90.88 93 GLY A CA 1
ATOM 761 C C . GLY A 1 93 ? 3.464 -6.002 -13.022 1.00 90.88 93 GLY A C 1
ATOM 762 O O . GLY A 1 93 ? 3.617 -7.125 -12.529 1.00 90.88 93 GLY A O 1
ATOM 763 N N . CYS A 1 94 ? 4.278 -5.532 -13.967 1.00 87.69 94 CYS A N 1
ATOM 764 C CA . CYS A 1 94 ? 5.420 -6.275 -14.498 1.00 87.69 94 CYS A CA 1
ATOM 765 C C . CYS A 1 94 ? 6.712 -6.075 -13.683 1.00 87.69 94 CYS A C 1
ATOM 767 O O . CYS A 1 94 ? 7.608 -6.921 -13.742 1.00 87.69 94 CYS A O 1
ATOM 769 N N . LEU A 1 95 ? 6.809 -5.004 -12.886 1.00 89.50 95 LEU A N 1
ATOM 770 C CA . LEU A 1 95 ? 7.974 -4.728 -12.048 1.00 89.50 95 LEU A CA 1
ATOM 771 C C . LEU A 1 95 ? 8.030 -5.676 -10.846 1.00 89.50 95 LEU A C 1
ATOM 773 O O . LEU A 1 95 ? 7.133 -5.722 -10.009 1.00 89.50 95 LEU A O 1
ATOM 777 N N . ARG A 1 96 ? 9.125 -6.436 -10.735 1.00 84.19 96 ARG A N 1
ATOM 778 C CA . ARG A 1 96 ? 9.368 -7.341 -9.595 1.00 84.19 96 ARG A CA 1
ATOM 779 C C . ARG A 1 96 ? 10.134 -6.681 -8.455 1.00 84.19 96 ARG A C 1
ATOM 781 O O . ARG A 1 96 ? 9.983 -7.086 -7.305 1.00 84.19 96 ARG A O 1
ATOM 788 N N . ARG A 1 97 ? 10.979 -5.706 -8.782 1.00 87.19 97 ARG A N 1
ATOM 789 C CA . ARG A 1 97 ? 11.807 -4.936 -7.853 1.00 87.19 97 ARG A CA 1
ATOM 790 C C . ARG A 1 97 ? 11.695 -3.472 -8.241 1.00 87.19 97 ARG A C 1
ATOM 792 O O . ARG A 1 97 ? 11.711 -3.163 -9.429 1.00 87.19 97 ARG A O 1
ATOM 799 N N . HIS A 1 98 ? 11.584 -2.611 -7.245 1.00 89.56 98 HIS A N 1
ATOM 800 C CA . HIS A 1 98 ? 11.557 -1.170 -7.419 1.00 89.56 98 HIS A CA 1
ATOM 801 C C . HIS A 1 98 ? 12.040 -0.522 -6.121 1.00 89.56 98 HIS A C 1
ATOM 803 O O . HIS A 1 98 ? 11.827 -1.101 -5.054 1.00 89.56 98 HIS A O 1
ATOM 809 N N . GLY A 1 99 ? 12.684 0.645 -6.200 1.00 88.62 99 GLY A N 1
ATOM 810 C CA . GLY A 1 99 ? 13.161 1.363 -5.008 1.00 88.62 99 GLY A CA 1
ATOM 811 C C . GLY A 1 99 ? 12.025 1.767 -4.064 1.00 88.62 99 GLY A C 1
ATOM 812 O O . GLY A 1 99 ? 12.235 1.932 -2.870 1.00 88.62 99 GLY A O 1
ATOM 813 N N . GLU A 1 100 ? 10.807 1.850 -4.597 1.00 91.69 100 GLU A N 1
ATOM 814 C CA . GLU A 1 100 ? 9.590 2.133 -3.838 1.00 91.69 100 GLU A CA 1
ATOM 815 C C . GLU A 1 100 ? 8.980 0.915 -3.128 1.00 91.69 100 GLU A C 1
ATOM 817 O O . GLU A 1 100 ? 8.016 1.063 -2.387 1.00 91.69 100 GLU A O 1
ATOM 822 N N . PHE A 1 101 ? 9.485 -0.300 -3.368 1.00 95.06 101 PHE A N 1
ATOM 823 C CA . PHE A 1 101 ? 8.953 -1.520 -2.753 1.00 95.06 101 PHE A CA 1
ATOM 824 C C . PHE A 1 101 ? 9.736 -1.849 -1.482 1.00 95.06 101 PHE A C 1
ATOM 826 O O . PHE A 1 101 ? 10.582 -2.750 -1.477 1.00 95.06 101 PHE A O 1
ATOM 833 N N . THR A 1 102 ? 9.449 -1.110 -0.415 1.00 96.62 102 THR A N 1
ATOM 834 C CA . THR A 1 102 ? 10.162 -1.167 0.869 1.00 96.62 102 THR A CA 1
ATOM 835 C C . THR A 1 102 ? 9.501 -2.096 1.886 1.00 96.62 102 THR A C 1
ATOM 837 O O . THR A 1 102 ? 10.183 -2.570 2.788 1.00 96.62 102 THR A O 1
ATOM 840 N N . LEU A 1 103 ? 8.215 -2.429 1.714 1.00 97.31 103 LEU A N 1
ATOM 841 C CA . LEU A 1 103 ? 7.479 -3.316 2.623 1.00 97.31 103 LEU A CA 1
ATOM 842 C C . LEU A 1 103 ? 8.142 -4.698 2.769 1.00 97.31 103 LEU A C 1
ATOM 844 O O . LEU A 1 103 ? 8.501 -5.346 1.779 1.00 97.31 103 LEU A O 1
ATOM 848 N N . ASP A 1 104 ? 8.228 -5.215 3.995 1.00 94.81 104 ASP A N 1
ATOM 849 C CA . ASP A 1 104 ? 8.852 -6.518 4.255 1.00 94.81 104 ASP A CA 1
ATOM 850 C C . ASP A 1 104 ? 8.142 -7.700 3.570 1.00 94.81 104 ASP A C 1
ATOM 852 O O . ASP A 1 104 ? 6.949 -7.691 3.255 1.00 94.81 104 ASP A O 1
ATOM 856 N N . GLY A 1 105 ? 8.912 -8.761 3.305 1.00 94.12 105 GLY A N 1
ATOM 857 C CA . GLY A 1 105 ? 8.468 -9.954 2.568 1.00 94.12 105 GLY A CA 1
ATOM 858 C C . GLY A 1 105 ? 7.180 -10.615 3.094 1.00 94.12 105 GLY A C 1
ATOM 859 O O . GLY A 1 105 ? 6.286 -10.872 2.282 1.00 94.12 105 GLY A O 1
ATOM 860 N N . PRO A 1 106 ? 7.043 -10.873 4.411 1.00 96.00 106 PRO A N 1
ATOM 861 C CA . PRO A 1 106 ? 5.840 -11.492 4.974 1.00 96.00 106 PRO A CA 1
ATOM 862 C C . PRO A 1 106 ? 4.571 -10.661 4.735 1.00 96.00 106 PRO A C 1
ATOM 864 O O . PRO A 1 106 ? 3.572 -11.180 4.236 1.00 96.00 106 PRO A O 1
ATOM 867 N N . TRP A 1 107 ? 4.633 -9.350 4.978 1.00 97.81 107 TRP A N 1
ATOM 868 C CA . TRP A 1 107 ? 3.496 -8.442 4.802 1.00 97.81 107 TRP A CA 1
ATOM 869 C C . TRP A 1 107 ? 3.080 -8.315 3.334 1.00 97.81 107 TRP A C 1
ATOM 871 O O . TRP A 1 107 ? 1.886 -8.316 3.016 1.00 97.81 107 TRP A O 1
ATOM 881 N N . ARG A 1 108 ? 4.059 -8.301 2.418 1.00 96.94 108 ARG A N 1
ATOM 882 C CA . ARG A 1 108 ? 3.813 -8.378 0.969 1.00 96.94 108 ARG A CA 1
ATOM 883 C C . ARG A 1 108 ? 3.077 -9.654 0.579 1.00 96.94 108 ARG A C 1
ATOM 885 O O . ARG A 1 108 ? 2.163 -9.602 -0.245 1.00 96.94 108 ARG A O 1
ATOM 892 N N . ALA A 1 109 ? 3.465 -10.796 1.144 1.00 97.19 109 ALA A N 1
ATOM 893 C CA . ALA A 1 109 ? 2.837 -12.077 0.839 1.00 97.19 109 ALA A CA 1
ATOM 894 C C . ALA A 1 109 ? 1.357 -12.096 1.250 1.00 97.19 109 ALA A C 1
ATOM 896 O O . ALA A 1 109 ? 0.516 -12.523 0.456 1.00 97.19 109 ALA A O 1
ATOM 897 N N . GLU A 1 110 ? 1.022 -11.564 2.427 1.00 98.12 110 GLU A N 1
ATOM 898 C CA . GLU A 1 110 ? -0.369 -11.450 2.881 1.00 98.12 110 GLU A CA 1
ATOM 899 C C . GLU A 1 110 ? -1.202 -10.521 1.988 1.00 98.12 110 GLU A C 1
ATOM 901 O O . GLU A 1 110 ? -2.293 -10.894 1.551 1.00 98.12 110 GLU A O 1
ATOM 906 N N . ARG A 1 111 ? -0.674 -9.337 1.646 1.00 98.31 111 ARG A N 1
ATOM 907 C CA . ARG A 1 111 ? -1.350 -8.397 0.733 1.00 98.31 111 ARG A CA 1
ATOM 908 C C . ARG A 1 111 ? -1.591 -9.021 -0.639 1.00 98.31 111 ARG A C 1
ATOM 910 O O . ARG A 1 111 ? -2.676 -8.893 -1.206 1.00 98.31 111 ARG A O 1
ATOM 917 N N . LYS A 1 112 ? -0.608 -9.768 -1.152 1.00 97.50 112 LYS A N 1
ATOM 918 C CA . LYS A 1 112 ? -0.734 -10.521 -2.405 1.00 97.50 112 LYS A CA 1
ATOM 919 C C . LYS A 1 112 ? -1.829 -11.580 -2.336 1.00 97.50 112 LYS A C 1
ATOM 921 O O . LYS A 1 112 ? -2.573 -11.745 -3.301 1.00 97.50 112 LYS A O 1
ATOM 926 N N . ALA A 1 113 ? -1.897 -12.323 -1.232 1.00 97.88 113 ALA A N 1
ATOM 927 C CA . ALA A 1 113 ? -2.906 -13.354 -1.029 1.00 97.88 113 ALA A CA 1
ATOM 928 C C . ALA A 1 113 ? -4.312 -12.743 -1.035 1.00 97.88 113 ALA A C 1
ATOM 930 O O . ALA A 1 113 ? -5.165 -13.199 -1.797 1.00 97.88 113 ALA A O 1
ATOM 931 N N . TRP A 1 114 ? -4.503 -11.650 -0.293 1.00 98.00 114 TRP A N 1
ATOM 932 C CA . TRP A 1 114 ? -5.768 -10.920 -0.258 1.00 98.00 114 TRP A CA 1
ATOM 933 C C . TRP A 1 114 ? -6.182 -10.425 -1.654 1.00 98.00 114 TRP A C 1
ATOM 935 O O . TRP A 1 114 ? -7.305 -10.667 -2.089 1.00 98.00 114 TRP A O 1
ATOM 945 N N . LEU A 1 115 ? -5.267 -9.804 -2.413 1.00 96.88 115 LEU A N 1
ATOM 946 C CA . LEU A 1 115 ? -5.566 -9.277 -3.756 1.00 96.88 115 LEU A CA 1
ATOM 947 C C . LEU A 1 115 ? -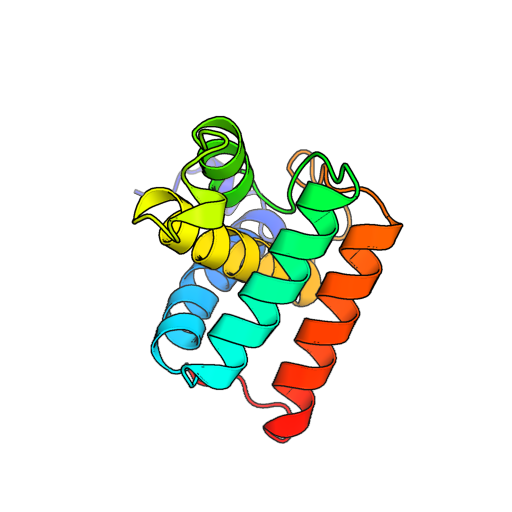5.948 -10.379 -4.748 1.00 96.88 115 LEU A C 1
ATOM 949 O O . LEU A 1 115 ? -6.855 -10.210 -5.564 1.00 96.88 115 LEU A O 1
ATOM 953 N N . ARG A 1 116 ? -5.271 -11.528 -4.677 1.00 94.81 116 ARG A N 1
ATOM 954 C CA . ARG A 1 116 ? -5.596 -12.694 -5.508 1.00 94.81 116 ARG A CA 1
ATOM 955 C C . ARG A 1 116 ? -6.976 -13.247 -5.183 1.00 94.81 116 ARG A C 1
ATOM 957 O O . ARG A 1 116 ? -7.712 -13.604 -6.099 1.00 94.81 116 ARG A O 1
ATOM 964 N N . GLU A 1 117 ? -7.332 -13.306 -3.906 1.00 94.12 117 GLU A N 1
ATOM 965 C CA . GLU A 1 117 ? -8.659 -13.731 -3.473 1.00 94.12 117 GLU A CA 1
ATOM 966 C C . GLU A 1 117 ? -9.752 -12.755 -3.927 1.00 94.12 117 GLU A C 1
ATOM 968 O O . GLU A 1 117 ? -10.752 -13.192 -4.499 1.00 94.12 117 GLU A O 1
ATOM 973 N N . PHE A 1 118 ? -9.519 -11.450 -3.767 1.00 91.94 118 PHE A N 1
ATOM 974 C CA . PHE A 1 118 ? -10.411 -10.386 -4.233 1.00 91.94 118 PHE A CA 1
ATOM 975 C C . PHE A 1 118 ? -10.747 -10.517 -5.726 1.00 91.94 118 PHE A C 1
ATOM 977 O O . PHE A 1 118 ? -11.918 -10.486 -6.106 1.00 91.94 118 PHE A O 1
ATOM 984 N N . VAL A 1 119 ? -9.738 -10.732 -6.574 1.00 89.69 119 VAL A N 1
ATOM 985 C CA . VAL A 1 119 ? -9.935 -10.920 -8.021 1.00 89.69 119 VAL A CA 1
ATOM 986 C C . VAL A 1 119 ? -10.605 -12.262 -8.336 1.00 89.69 119 VAL A C 1
ATOM 988 O O . VAL A 1 119 ? -11.490 -12.339 -9.191 1.00 89.69 119 VAL A O 1
ATOM 991 N N . ARG A 1 120 ? -10.237 -13.334 -7.624 1.00 88.69 120 ARG A N 1
ATOM 992 C CA . ARG A 1 120 ? -10.827 -14.669 -7.808 1.00 88.69 120 ARG A CA 1
ATOM 993 C C . ARG A 1 120 ? -12.332 -14.679 -7.532 1.00 88.69 120 ARG A C 1
ATOM 995 O O . ARG A 1 120 ? -13.071 -15.277 -8.308 1.00 88.69 120 ARG A O 1
ATOM 1002 N N . HIS A 1 121 ? -12.802 -13.999 -6.483 1.00 85.69 121 HIS A N 1
ATOM 1003 C CA . HIS A 1 121 ? -14.237 -13.908 -6.162 1.00 85.69 121 HIS A CA 1
ATOM 1004 C C . HIS A 1 121 ? -15.067 -13.210 -7.246 1.00 85.69 121 HIS A C 1
ATOM 1006 O O . HIS A 1 121 ? -16.290 -13.313 -7.252 1.00 85.69 121 HIS A O 1
ATOM 1012 N N . ARG A 1 122 ? -14.407 -12.542 -8.192 1.00 82.94 122 ARG A N 1
ATOM 1013 C CA . ARG A 1 122 ? -15.023 -11.840 -9.319 1.00 82.94 122 ARG A CA 1
ATOM 1014 C C . ARG 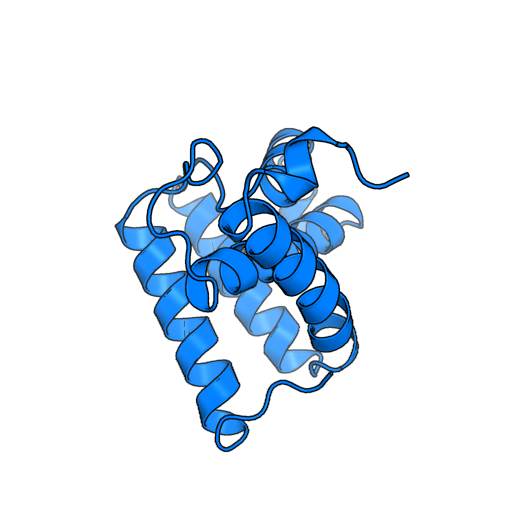A 1 122 ? -14.799 -12.560 -10.650 1.00 82.94 122 ARG A C 1
ATOM 1016 O O . ARG A 1 122 ? -14.870 -11.939 -11.705 1.00 82.94 122 ARG A O 1
ATOM 1023 N N . GLY A 1 123 ? -14.470 -13.854 -10.613 1.00 79.38 123 GLY A N 1
ATOM 1024 C CA . GLY A 1 123 ? -14.202 -14.643 -11.818 1.00 79.38 123 GLY A CA 1
ATOM 1025 C C . GLY A 1 123 ? -12.973 -14.168 -12.598 1.00 79.38 123 GLY A C 1
ATOM 1026 O O . GLY A 1 123 ? -12.893 -14.393 -13.800 1.00 79.38 123 GLY A O 1
ATOM 1027 N N . GLY A 1 124 ? -12.033 -13.482 -11.938 1.00 76.94 124 GLY A N 1
ATOM 1028 C CA . GLY A 1 124 ? -10.863 -12.891 -12.588 1.00 76.94 124 GLY A CA 1
ATOM 1029 C C . GLY A 1 124 ? -11.026 -11.422 -12.992 1.00 76.94 124 GLY A C 1
ATOM 1030 O O . GLY A 1 124 ? -10.051 -10.823 -13.439 1.00 76.94 124 GLY A O 1
ATOM 1031 N N . ALA A 1 125 ? -12.209 -10.822 -12.822 1.00 79.12 125 ALA A N 1
ATOM 1032 C CA . ALA A 1 125 ? -12.462 -9.437 -13.211 1.00 79.12 125 ALA A CA 1
ATOM 1033 C C . ALA A 1 125 ? -12.181 -8.434 -12.077 1.00 79.12 125 ALA A C 1
ATOM 1035 O O . ALA A 1 125 ? -12.595 -8.620 -10.931 1.00 79.12 125 ALA A O 1
ATOM 1036 N N . VAL A 1 126 ? -11.532 -7.317 -12.411 1.00 81.00 126 VAL A N 1
ATOM 1037 C CA . VAL A 1 126 ? -11.408 -6.145 -11.531 1.00 81.00 126 VAL A CA 1
ATOM 1038 C C . VAL A 1 126 ? -12.546 -5.177 -11.875 1.00 81.00 126 VAL A C 1
ATOM 1040 O O . VAL A 1 126 ? -12.769 -4.925 -13.059 1.00 81.00 126 VAL A O 1
ATOM 1043 N N . PRO A 1 127 ? -13.298 -4.647 -10.895 1.00 77.19 127 PRO A N 1
ATOM 1044 C CA . PRO A 1 127 ? -14.406 -3.743 -11.181 1.00 77.19 127 PRO A CA 1
ATOM 1045 C C . PRO A 1 127 ? -13.865 -2.351 -11.535 1.00 77.19 127 PRO A C 1
ATOM 1047 O O . PRO A 1 127 ? -13.652 -1.557 -10.632 1.00 77.19 127 PRO A O 1
ATOM 1050 N N . ILE A 1 128 ? -13.617 -2.054 -12.811 1.00 74.12 128 ILE A N 1
ATOM 1051 C CA . ILE A 1 128 ? -13.085 -0.750 -13.267 1.00 74.12 128 ILE A CA 1
ATOM 1052 C C . ILE A 1 128 ? -14.212 0.204 -13.679 1.00 74.12 128 ILE A C 1
ATOM 1054 O O . ILE A 1 128 ? -15.318 -0.251 -14.054 1.00 74.12 128 ILE A O 1
#

Sequence (128 aa):
MLDEELRSSPGELARIALHELFHFAWVRMSNQERRSWEELVRRQLLAGASGELGWSAEQRLLALRPADTGQRSRRWREYVCESFCDAAGWCFGCLRRHGEFTLDGPWRAERKAWLREFVRHRGGAVPI

Secondary structure (DSSP, 8-state):
---HHHHH-HHHHHHHHHHHHHHHHHHHS-HHHHHHHHHHHHHHHHTT----SSHHHHHHHHT--HHHHHHT-HHHHHHHHHHHHHHHHHHHSS-S--TT--S-HHHHHHHHHHHHHHHHTTTT----

Radius of gyration: 14.35 Å; chains: 1; bounding box: 31×31×38 Å

Foldseek 3Di:
DPDPVCVVDPQNVLLVVQLVVVLLLVVVDDPVLLVVLLVLVLVCVVVPWDAALAPQLNVLVVVDDPVCSVVVHPSSSSSSSSRLSSLRSQLVTPDVDDPRGPTDDVSSVVSNVSVVVVCVVVVNDRND